Protein AF-A0A972UR49-F1 (afdb_monomer_lite)

Secondary structure (DSSP, 8-state):
-----HHHHHHHHHHH--SEE-----SSHHHHHHHHHHHTTTSEEEE-SSS-----TTTS-SS-EEEEPS--

Sequence (72 aa):
MWTMSHDELFEVLGQVKPMLVIPMHYGSLGGVDAFVARAQKRWKVRRHPDASINISFRNLPRRTEVLFLQGY

Radius of gyration: 12.27 Å; chains: 1; bounding box: 31×24×25 Å

Structure (mmCIF, N/CA/C/O backbone):
data_AF-A0A972UR49-F1
#
_entry.id   AF-A0A972UR49-F1
#
loop_
_atom_site.group_PDB
_atom_site.id
_atom_site.type_symbol
_atom_site.label_atom_id
_atom_site.label_alt_id
_atom_site.label_comp_id
_atom_site.label_asym_id
_atom_site.label_entity_id
_atom_site.label_seq_id
_atom_site.pdbx_PDB_ins_code
_atom_site.Cartn_x
_atom_site.Cartn_y
_atom_site.Cartn_z
_atom_site.occupancy
_atom_site.B_iso_or_equiv
_atom_site.auth_seq_id
_atom_site.auth_comp_id
_atom_site.auth_asym_id
_atom_site.auth_atom_id
_atom_site.pdbx_PDB_model_num
ATOM 1 N N . MET A 1 1 ? 9.571 10.312 -14.264 1.00 55.81 1 MET A N 1
ATOM 2 C CA . MET A 1 1 ? 8.341 9.782 -13.641 1.00 55.81 1 MET A CA 1
ATOM 3 C C . MET A 1 1 ? 8.010 10.672 -12.457 1.00 55.81 1 MET A C 1
ATOM 5 O O . MET A 1 1 ? 8.904 10.916 -11.663 1.00 55.81 1 MET A O 1
ATOM 9 N N . TRP A 1 2 ? 6.801 11.229 -12.398 1.00 62.38 2 TRP A N 1
ATOM 10 C CA . TRP A 1 2 ? 6.425 12.276 -11.437 1.00 62.38 2 TRP A CA 1
ATOM 11 C C . TRP A 1 2 ? 5.631 11.685 -10.268 1.00 62.38 2 TRP A C 1
ATOM 13 O O . TRP A 1 2 ? 4.420 11.856 -10.176 1.00 62.38 2 TRP A O 1
ATOM 23 N N . THR A 1 3 ? 6.305 10.929 -9.407 1.00 77.44 3 THR A N 1
ATOM 24 C CA . THR A 1 3 ? 5.724 10.349 -8.186 1.00 77.44 3 THR A CA 1
ATOM 25 C C . THR A 1 3 ? 6.583 10.728 -6.985 1.00 77.44 3 THR A C 1
ATOM 27 O O . THR A 1 3 ? 7.786 10.933 -7.143 1.00 77.44 3 THR A O 1
ATOM 30 N N . MET A 1 4 ? 5.982 10.799 -5.793 1.00 82.50 4 MET A N 1
ATOM 31 C CA . MET A 1 4 ? 6.724 10.994 -4.540 1.00 82.50 4 MET A CA 1
ATOM 32 C C . MET A 1 4 ? 7.781 9.902 -4.338 1.00 82.50 4 MET A C 1
ATOM 34 O O . MET A 1 4 ? 7.620 8.770 -4.808 1.00 82.50 4 MET A O 1
ATOM 38 N N . SER A 1 5 ? 8.840 10.225 -3.594 1.00 88.25 5 SER A N 1
ATOM 39 C CA . SER A 1 5 ? 9.776 9.211 -3.109 1.00 88.25 5 SER A CA 1
ATOM 40 C C . SER A 1 5 ? 9.100 8.289 -2.084 1.00 88.25 5 SER A C 1
ATOM 42 O O . SER A 1 5 ? 8.095 8.637 -1.460 1.00 88.25 5 SER A O 1
ATOM 44 N N . HIS A 1 6 ? 9.661 7.095 -1.864 1.00 88.19 6 HIS A N 1
ATOM 45 C CA . HIS A 1 6 ? 9.157 6.209 -0.811 1.00 88.19 6 HIS A CA 1
ATOM 46 C C . HIS A 1 6 ? 9.303 6.821 0.588 1.00 88.19 6 HIS A C 1
ATOM 48 O O . HIS A 1 6 ? 8.488 6.520 1.450 1.00 88.19 6 HIS A O 1
ATOM 54 N N . ASP A 1 7 ? 10.316 7.647 0.848 1.00 89.88 7 ASP A N 1
ATOM 55 C CA . ASP A 1 7 ? 10.490 8.242 2.178 1.00 89.88 7 ASP A CA 1
ATOM 56 C C . ASP A 1 7 ? 9.377 9.252 2.478 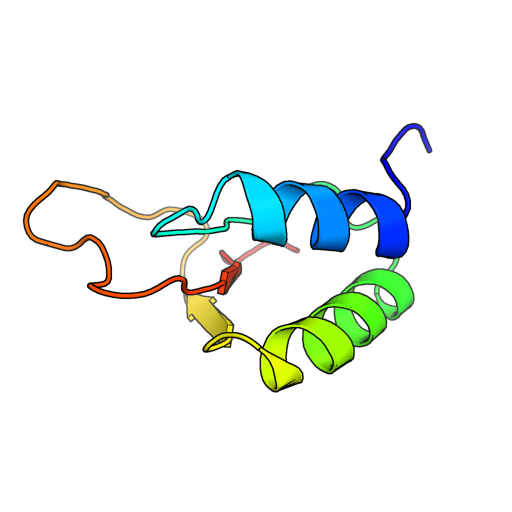1.00 89.88 7 ASP A C 1
ATOM 58 O O . ASP A 1 7 ? 8.682 9.105 3.485 1.00 89.88 7 ASP A O 1
ATOM 62 N N . GLU A 1 8 ? 9.114 10.171 1.546 1.00 91.19 8 GLU A N 1
ATOM 63 C CA . GLU A 1 8 ? 8.009 11.135 1.646 1.00 91.19 8 GLU A CA 1
ATOM 64 C C . GLU A 1 8 ? 6.652 10.425 1.744 1.00 91.19 8 GLU A C 1
ATOM 66 O O . GLU A 1 8 ? 5.832 10.744 2.605 1.00 91.19 8 GLU A O 1
ATOM 71 N N . LEU A 1 9 ? 6.423 9.402 0.912 1.00 91.56 9 LEU A N 1
ATOM 72 C CA . LEU A 1 9 ? 5.184 8.626 0.938 1.00 91.56 9 LEU A CA 1
ATOM 73 C C . LEU A 1 9 ? 4.941 7.994 2.315 1.00 91.56 9 LEU A C 1
ATOM 75 O O . LEU A 1 9 ? 3.831 8.047 2.842 1.00 91.56 9 LEU A O 1
ATOM 79 N N . PHE A 1 10 ? 5.962 7.383 2.914 1.00 93.44 10 PHE A N 1
ATOM 80 C CA . PHE A 1 10 ? 5.817 6.727 4.212 1.00 93.44 10 PHE A CA 1
ATOM 81 C C . PHE A 1 10 ? 5.663 7.712 5.372 1.00 93.44 10 PHE A C 1
ATOM 83 O O . PHE A 1 10 ? 5.011 7.363 6.360 1.00 93.44 10 PHE A O 1
ATOM 90 N N . GLU A 1 11 ? 6.236 8.909 5.269 1.00 94.50 11 GLU A N 1
ATOM 91 C CA . GLU A 1 11 ? 5.987 9.994 6.216 1.00 94.50 11 GLU A CA 1
ATOM 92 C C . GLU A 1 11 ? 4.515 10.423 6.170 1.00 94.50 11 GLU A C 1
ATOM 94 O O . GLU A 1 11 ? 3.831 10.389 7.197 1.00 94.50 11 GLU A O 1
ATOM 99 N N . VAL A 1 12 ? 3.991 10.701 4.972 1.00 94.00 12 VAL A N 1
ATOM 100 C CA . VAL A 1 12 ? 2.584 11.079 4.766 1.00 94.00 12 VAL A CA 1
ATOM 101 C C . VAL A 1 12 ? 1.639 9.995 5.282 1.00 94.00 12 VAL A C 1
ATOM 103 O O . VAL A 1 12 ? 0.698 10.283 6.022 1.00 94.00 12 VAL A O 1
ATOM 106 N N . LEU A 1 13 ? 1.899 8.726 4.960 1.00 94.31 13 LEU A N 1
ATOM 107 C CA . LEU A 1 13 ? 1.089 7.609 5.453 1.00 94.31 13 LEU A CA 1
ATOM 108 C C . LEU A 1 13 ? 1.114 7.498 6.990 1.00 94.31 13 LEU A C 1
ATOM 110 O O . LEU A 1 13 ? 0.107 7.121 7.593 1.00 94.31 13 LEU A O 1
ATOM 114 N N . GLY A 1 14 ? 2.230 7.855 7.634 1.00 93.75 14 GLY A N 1
ATOM 115 C CA . GLY A 1 14 ? 2.346 7.915 9.093 1.00 93.75 14 GLY 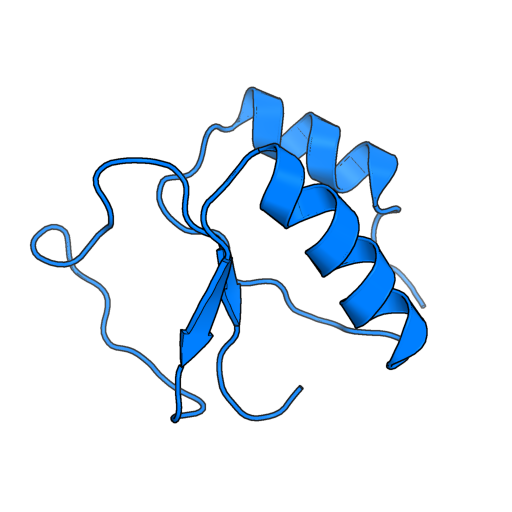A CA 1
ATOM 116 C C . GLY A 1 14 ? 1.522 9.039 9.734 1.00 93.75 14 GLY A C 1
ATOM 117 O O . GLY A 1 14 ? 1.022 8.870 10.849 1.00 93.75 14 GLY A O 1
ATOM 118 N N . GLN A 1 15 ? 1.344 10.154 9.026 1.00 95.94 15 GLN A N 1
ATOM 119 C 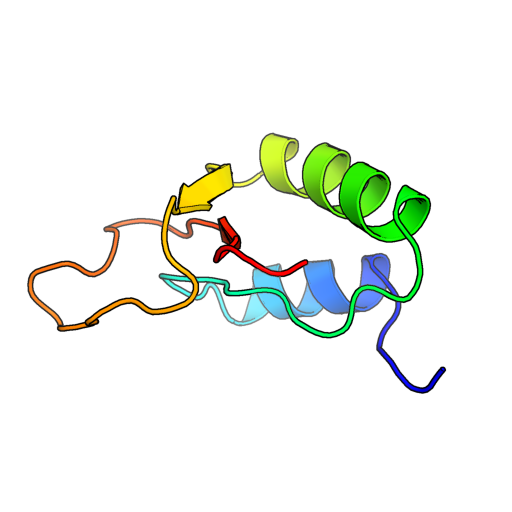CA . GLN A 1 15 ? 0.533 11.291 9.468 1.00 95.94 15 GLN A CA 1
ATOM 120 C C . GLN A 1 15 ? -0.965 11.042 9.245 1.00 95.94 15 GLN A C 1
ATOM 122 O O . GLN A 1 15 ? -1.759 11.188 10.173 1.00 95.94 15 GLN A O 1
ATOM 127 N N . VAL A 1 16 ? -1.343 10.609 8.037 1.00 96.12 16 VAL A N 1
ATOM 128 C CA . VAL A 1 16 ? -2.741 10.368 7.637 1.00 96.12 16 VAL A CA 1
ATOM 129 C C . VAL A 1 16 ? -3.348 9.183 8.386 1.00 96.12 16 VAL A C 1
ATOM 131 O O . VAL A 1 16 ? -4.537 9.199 8.697 1.00 96.12 16 VAL A O 1
ATOM 134 N N . LYS A 1 17 ? -2.542 8.153 8.681 1.00 94.44 17 LYS A N 1
ATOM 135 C CA . LYS A 1 17 ? -2.985 6.901 9.322 1.00 94.44 17 LYS A CA 1
ATOM 136 C C . LYS A 1 17 ? -4.204 6.285 8.610 1.00 94.44 17 LYS A C 1
ATOM 138 O O . LYS A 1 17 ? -5.225 6.020 9.249 1.00 94.44 17 LYS A O 1
ATOM 143 N N . PRO A 1 18 ? -4.128 6.052 7.285 1.00 96.38 18 PRO A N 1
ATOM 144 C CA . PRO A 1 18 ? -5.260 5.532 6.527 1.00 96.38 18 PRO A CA 1
ATOM 145 C C . PRO A 1 18 ? -5.617 4.114 6.977 1.00 96.38 18 PRO A C 1
ATOM 147 O O . PRO A 1 18 ? -4.746 3.348 7.387 1.00 96.38 18 PRO A O 1
ATOM 150 N N . MET A 1 19 ? -6.885 3.719 6.851 1.00 96.88 19 MET A N 1
ATOM 151 C CA . MET A 1 19 ? -7.265 2.321 7.088 1.00 96.88 19 MET A CA 1
ATOM 152 C C . MET A 1 19 ? -6.794 1.411 5.945 1.00 96.88 19 MET A C 1
ATOM 154 O O . MET A 1 19 ? -6.307 0.316 6.198 1.00 96.88 19 MET A O 1
ATOM 158 N N . LEU A 1 20 ? -6.857 1.875 4.696 1.00 96.81 20 LEU A N 1
ATOM 159 C CA . LEU A 1 20 ? -6.440 1.106 3.524 1.00 96.81 20 LEU A CA 1
ATOM 160 C C . LEU A 1 20 ? -5.530 1.947 2.626 1.00 96.81 20 LEU A C 1
ATOM 162 O O . LEU A 1 20 ? -5.856 3.087 2.307 1.00 96.81 20 LEU A O 1
ATOM 166 N N . VAL A 1 21 ? -4.413 1.363 2.201 1.00 96.06 21 VAL A N 1
ATOM 167 C CA . VAL A 1 21 ? -3.487 1.939 1.222 1.00 96.06 21 VAL A CA 1
ATOM 168 C C . VAL A 1 21 ? -3.514 1.069 -0.026 1.00 96.06 21 VAL A C 1
ATOM 170 O O . VAL A 1 21 ? -3.199 -0.116 0.052 1.00 96.06 21 VAL A O 1
ATOM 173 N N . ILE A 1 22 ? -3.860 1.657 -1.170 1.00 93.94 22 ILE A N 1
ATOM 174 C CA . ILE A 1 22 ? -3.794 1.004 -2.483 1.00 93.94 22 ILE A CA 1
ATOM 175 C C . ILE A 1 22 ? -2.721 1.742 -3.280 1.00 93.94 22 ILE A C 1
ATOM 177 O O . ILE A 1 22 ? -2.987 2.849 -3.755 1.00 93.94 22 ILE A O 1
ATOM 181 N N . PRO A 1 23 ? -1.487 1.218 -3.359 1.00 90.88 23 PRO A N 1
ATOM 182 C CA . PRO A 1 23 ? -0.445 1.906 -4.098 1.00 90.88 23 PRO A CA 1
ATOM 183 C C . PRO A 1 23 ? -0.763 1.87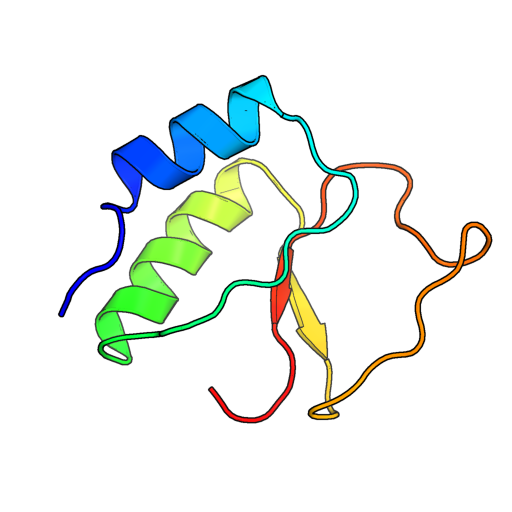6 -5.600 1.00 90.88 23 PRO A C 1
ATOM 185 O O . PRO A 1 23 ? -1.407 0.958 -6.103 1.00 90.88 23 PRO A O 1
ATOM 188 N N . MET A 1 24 ? -0.330 2.912 -6.310 1.00 84.44 24 MET A N 1
ATOM 189 C CA . MET A 1 24 ? -0.495 3.058 -7.756 1.00 84.44 24 MET A CA 1
ATOM 190 C C . MET A 1 24 ? 0.803 3.616 -8.351 1.00 84.44 24 MET A C 1
ATOM 192 O O . MET A 1 24 ? 1.612 4.195 -7.627 1.00 84.44 24 MET A O 1
ATOM 196 N N . HIS A 1 25 ? 0.982 3.463 -9.667 1.00 84.12 25 HIS A N 1
ATOM 197 C CA . HIS A 1 25 ? 2.137 3.962 -10.431 1.00 84.12 25 HIS A CA 1
ATOM 198 C C . HIS A 1 25 ? 3.493 3.371 -10.012 1.00 84.12 25 HIS A C 1
ATOM 200 O O . HIS A 1 25 ? 4.393 4.067 -9.546 1.00 84.12 25 HIS A O 1
ATOM 206 N N . TYR A 1 26 ? 3.676 2.076 -10.252 1.00 71.56 26 TYR A N 1
ATOM 207 C CA . TYR A 1 26 ? 4.953 1.407 -10.035 1.00 71.56 26 TYR A CA 1
ATOM 208 C C . TYR A 1 26 ? 5.871 1.641 -11.235 1.00 71.56 26 TYR A C 1
ATOM 210 O O . TYR A 1 26 ? 5.650 1.115 -12.319 1.00 71.56 26 TYR A O 1
ATOM 218 N N . GLY A 1 27 ? 6.893 2.479 -11.063 1.00 61.06 27 GLY A N 1
ATOM 219 C CA . GLY A 1 27 ? 7.800 2.840 -12.159 1.00 61.06 27 GLY A CA 1
ATOM 220 C C . GLY A 1 27 ? 8.712 1.721 -12.644 1.00 61.06 27 GLY A C 1
ATOM 221 O O . GLY A 1 27 ? 9.295 1.827 -13.717 1.00 61.06 27 GLY A O 1
ATOM 222 N N . SER A 1 28 ? 8.869 0.674 -11.834 1.00 65.56 28 SER A N 1
ATOM 223 C CA . SER A 1 28 ? 9.628 -0.541 -12.130 1.00 65.56 28 SER A CA 1
ATOM 224 C C . SER A 1 28 ? 9.311 -1.621 -11.089 1.00 65.56 28 SER A C 1
ATOM 226 O O . SER A 1 28 ? 8.918 -1.296 -9.963 1.00 65.56 28 SER A O 1
ATOM 228 N N . LEU A 1 29 ? 9.560 -2.893 -11.425 1.00 61.22 29 LEU A N 1
ATOM 229 C CA . LEU A 1 29 ? 9.452 -4.019 -10.483 1.00 61.22 29 LEU A CA 1
ATOM 230 C C . LEU A 1 29 ? 10.332 -3.818 -9.231 1.00 61.22 29 LEU A C 1
ATOM 232 O O . LEU A 1 29 ? 9.888 -4.082 -8.118 1.00 61.22 29 LEU A O 1
ATOM 236 N N . GLY A 1 30 ? 11.532 -3.241 -9.377 1.00 68.25 30 GLY A N 1
ATOM 237 C CA . GLY A 1 30 ? 12.407 -2.934 -8.237 1.00 68.25 30 GLY A CA 1
ATOM 238 C C . GLY A 1 30 ? 11.822 -1.901 -7.261 1.00 68.25 30 GLY A C 1
ATOM 239 O O . GLY A 1 30 ? 12.081 -1.964 -6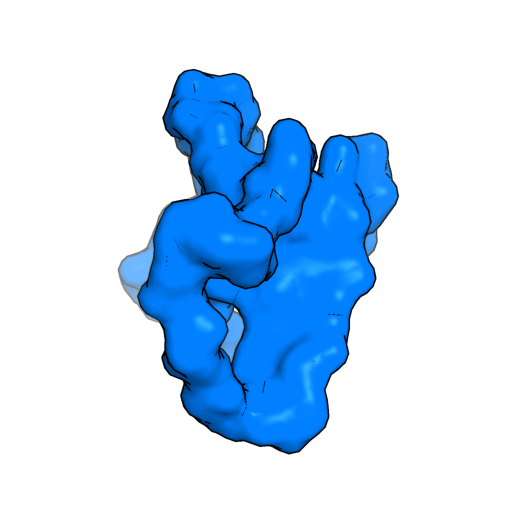.058 1.00 68.25 30 GLY A O 1
ATOM 240 N N . GLY A 1 31 ? 10.984 -0.977 -7.747 1.00 79.75 31 GLY A N 1
ATOM 241 C CA . GLY A 1 31 ? 10.255 -0.029 -6.898 1.00 79.75 31 GLY A CA 1
ATOM 242 C C . GLY A 1 31 ? 9.180 -0.709 -6.045 1.00 79.75 31 GLY A C 1
ATOM 243 O O . GLY A 1 31 ? 9.035 -0.389 -4.865 1.00 79.75 31 GLY A O 1
ATOM 244 N N . VAL A 1 32 ? 8.479 -1.696 -6.610 1.00 84.75 32 VAL A N 1
ATOM 245 C CA . VAL A 1 32 ? 7.464 -2.490 -5.898 1.00 84.75 32 VAL A CA 1
ATOM 246 C C . VAL A 1 32 ? 8.089 -3.219 -4.713 1.00 84.75 32 VAL A C 1
ATOM 248 O O . VAL A 1 32 ? 7.606 -3.089 -3.588 1.00 84.75 32 VAL A O 1
ATOM 251 N N . ASP A 1 33 ? 9.177 -3.954 -4.945 1.00 88.38 33 ASP A N 1
ATOM 252 C CA . ASP A 1 33 ? 9.816 -4.760 -3.902 1.00 88.38 33 ASP A CA 1
ATOM 253 C C . ASP A 1 33 ? 10.379 -3.886 -2.777 1.00 88.38 33 ASP A C 1
ATOM 255 O O . ASP A 1 33 ? 10.188 -4.185 -1.595 1.00 88.38 33 ASP A O 1
ATOM 259 N N . ALA A 1 34 ? 10.992 -2.749 -3.124 1.00 88.38 34 ALA A N 1
ATOM 260 C CA . ALA A 1 34 ? 11.482 -1.785 -2.144 1.00 88.38 34 ALA A CA 1
ATOM 261 C C . ALA A 1 34 ? 10.348 -1.199 -1.285 1.00 88.38 34 ALA A C 1
ATOM 263 O O . ALA A 1 34 ? 10.505 -1.052 -0.068 1.00 88.38 34 ALA A O 1
ATOM 264 N N . PHE A 1 35 ? 9.198 -0.887 -1.890 1.00 90.75 35 PHE A N 1
ATOM 265 C CA . PHE A 1 35 ? 8.020 -0.440 -1.153 1.00 90.75 35 PHE A CA 1
ATOM 266 C C . PHE A 1 35 ? 7.499 -1.543 -0.223 1.00 90.75 35 PHE A C 1
ATOM 268 O O . PHE A 1 35 ? 7.290 -1.291 0.964 1.00 90.75 35 PHE A O 1
ATOM 275 N N . VAL A 1 36 ? 7.328 -2.770 -0.729 1.00 92.44 36 VAL A N 1
ATOM 276 C CA . VAL A 1 36 ? 6.810 -3.910 0.049 1.00 92.44 36 VAL A CA 1
ATOM 277 C C . VAL A 1 36 ? 7.708 -4.203 1.248 1.00 92.44 36 VAL A C 1
ATOM 279 O O . VAL A 1 36 ? 7.205 -4.310 2.368 1.00 92.44 36 VAL A O 1
ATOM 282 N N . ALA A 1 37 ? 9.028 -4.245 1.049 1.00 93.06 37 ALA A N 1
ATOM 283 C CA . ALA A 1 37 ? 10.000 -4.497 2.110 1.00 93.06 37 ALA A CA 1
ATOM 284 C C . ALA A 1 37 ? 9.947 -3.445 3.232 1.00 93.06 37 ALA A C 1
ATOM 286 O O . ALA A 1 37 ? 10.194 -3.757 4.399 1.00 93.06 37 ALA A O 1
ATOM 287 N N . ARG A 1 38 ? 9.617 -2.189 2.907 1.00 92.94 38 ARG A N 1
ATOM 288 C CA . ARG A 1 38 ? 9.407 -1.123 3.900 1.00 92.94 38 ARG A CA 1
ATOM 289 C C . ARG A 1 38 ? 8.026 -1.217 4.550 1.00 92.94 38 ARG A C 1
ATOM 291 O O . ARG A 1 38 ? 7.921 -1.086 5.768 1.00 92.94 38 ARG A O 1
ATOM 298 N N . ALA A 1 39 ? 6.984 -1.481 3.763 1.00 94.38 39 ALA A N 1
ATOM 299 C CA . ALA A 1 39 ? 5.597 -1.556 4.215 1.00 94.38 39 ALA A CA 1
ATOM 300 C C . ALA A 1 39 ? 5.391 -2.682 5.227 1.00 94.38 39 ALA A C 1
ATOM 302 O O . ALA A 1 39 ? 4.809 -2.445 6.282 1.00 94.38 39 ALA A O 1
ATOM 303 N N . GLN A 1 40 ? 5.947 -3.867 4.964 1.00 95.44 40 GLN A N 1
ATOM 304 C CA . GLN A 1 40 ? 5.825 -5.035 5.841 1.00 95.44 40 GLN A CA 1
ATOM 305 C C . GLN A 1 40 ? 6.427 -4.824 7.238 1.00 95.44 40 GLN A C 1
ATOM 307 O O . GLN A 1 40 ? 6.038 -5.516 8.174 1.00 95.44 40 GLN A O 1
ATOM 312 N N . LYS A 1 41 ? 7.323 -3.842 7.417 1.00 95.06 41 LYS A N 1
ATOM 313 C CA . LYS A 1 41 ? 7.855 -3.473 8.741 1.00 95.06 41 LYS A CA 1
ATOM 314 C C . LYS A 1 41 ? 6.839 -2.730 9.615 1.00 95.06 41 LYS A C 1
ATOM 316 O O . LYS A 1 41 ? 7.045 -2.637 10.820 1.00 95.06 41 LYS A O 1
ATOM 321 N N . ARG A 1 42 ? 5.791 -2.143 9.022 1.00 94.38 42 ARG A N 1
ATOM 322 C CA . ARG A 1 42 ? 4.834 -1.246 9.701 1.00 94.38 42 ARG A CA 1
ATOM 323 C C . ARG A 1 42 ? 3.387 -1.718 9.599 1.00 94.38 42 ARG A C 1
ATOM 325 O O . ARG A 1 42 ? 2.631 -1.570 10.555 1.00 94.38 42 ARG A O 1
ATOM 332 N N . TRP A 1 43 ? 3.002 -2.272 8.454 1.00 96.25 43 TRP A N 1
ATOM 333 C CA . TRP A 1 43 ? 1.623 -2.614 8.126 1.00 96.25 43 TRP A CA 1
ATOM 334 C C . TRP A 1 43 ? 1.528 -3.998 7.504 1.00 96.25 43 TRP A C 1
ATOM 336 O O . TRP A 1 43 ? 2.469 -4.509 6.897 1.00 96.25 43 TRP A O 1
ATOM 346 N N . LYS A 1 44 ? 0.342 -4.596 7.612 1.00 96.75 44 LYS A N 1
ATOM 347 C CA . LYS A 1 44 ? 0.036 -5.829 6.894 1.00 96.75 44 LYS A CA 1
ATOM 348 C C . LYS A 1 44 ? -0.043 -5.519 5.402 1.00 96.75 44 LYS A C 1
ATOM 350 O O . LYS A 1 44 ? -0.785 -4.627 4.996 1.00 96.75 44 LYS A O 1
ATOM 355 N N . VAL A 1 45 ? 0.705 -6.272 4.601 1.00 95.88 45 VAL A N 1
ATOM 356 C CA . VAL A 1 45 ? 0.703 -6.155 3.139 1.00 95.88 45 VAL A CA 1
ATOM 357 C C . VAL A 1 45 ? 0.005 -7.367 2.544 1.00 95.88 45 VAL A C 1
ATOM 359 O O . VAL A 1 45 ? 0.326 -8.506 2.882 1.00 95.88 45 VAL A O 1
ATOM 362 N N . ARG A 1 46 ? -0.958 -7.119 1.661 1.00 94.81 46 ARG A N 1
ATOM 363 C CA . ARG A 1 46 ? -1.758 -8.136 0.982 1.00 94.81 46 ARG A CA 1
ATOM 364 C C . ARG A 1 46 ? -1.747 -7.920 -0.521 1.00 94.81 46 ARG A C 1
ATOM 366 O O . ARG A 1 46 ? -1.622 -6.793 -0.993 1.00 94.81 46 ARG A O 1
ATOM 373 N N . ARG A 1 47 ? -1.969 -9.010 -1.249 1.00 93.00 47 ARG A N 1
ATOM 374 C CA . ARG A 1 47 ? -2.259 -9.008 -2.682 1.00 93.00 47 ARG A CA 1
ATOM 375 C C . ARG A 1 47 ? -3.681 -9.516 -2.887 1.00 93.00 47 ARG A C 1
ATOM 377 O O . ARG A 1 47 ? -4.089 -10.467 -2.219 1.00 93.00 47 ARG A O 1
ATOM 384 N N . HIS A 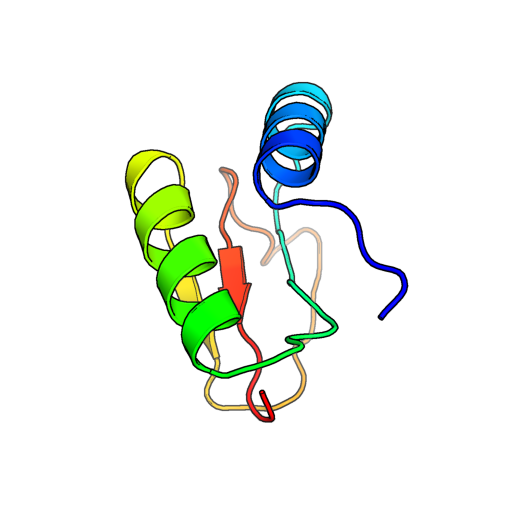1 48 ? -4.435 -8.843 -3.741 1.00 93.94 48 HIS A N 1
ATOM 385 C CA . HIS A 1 48 ? -5.758 -9.249 -4.181 1.00 93.94 48 HIS A CA 1
ATOM 386 C C . HIS A 1 48 ? -5.626 -9.979 -5.525 1.00 93.94 48 HIS A C 1
ATOM 388 O O . HIS A 1 48 ? -4.827 -9.541 -6.354 1.00 93.94 48 HIS A O 1
ATOM 394 N N . PRO A 1 49 ? -6.362 -11.081 -5.749 1.00 92.56 49 PRO A N 1
ATOM 395 C CA . PRO A 1 49 ? -6.293 -11.815 -7.010 1.00 92.56 49 PRO A CA 1
ATOM 396 C C . PRO A 1 49 ? -6.883 -11.037 -8.189 1.00 92.56 49 PRO A C 1
ATOM 398 O O . PRO A 1 49 ? -6.465 -11.282 -9.311 1.00 92.56 49 PRO A O 1
ATOM 401 N N . ASP A 1 50 ? -7.798 -10.098 -7.930 1.00 94.06 50 ASP A N 1
ATOM 402 C CA . ASP A 1 50 ? -8.482 -9.304 -8.957 1.00 94.06 50 ASP A CA 1
ATOM 403 C C . ASP A 1 50 ? -7.951 -7.868 -9.053 1.00 94.06 50 ASP A C 1
ATOM 405 O O . ASP A 1 50 ? -7.474 -7.293 -8.068 1.00 94.06 50 ASP A O 1
ATOM 409 N N . ALA A 1 51 ? -8.119 -7.254 -10.228 1.00 92.12 51 ALA A N 1
ATOM 410 C CA . ALA A 1 51 ? -7.778 -5.852 -10.499 1.00 92.12 51 ALA A CA 1
ATOM 411 C C . ALA A 1 51 ? -8.774 -4.843 -9.893 1.00 92.12 51 ALA A C 1
ATOM 413 O O . ALA A 1 51 ? -8.605 -3.632 -10.019 1.00 92.12 51 ALA A O 1
ATOM 414 N N . SER A 1 52 ? -9.833 -5.330 -9.243 1.00 93.50 52 SER A N 1
ATOM 415 C CA . SER A 1 52 ? -10.866 -4.501 -8.628 1.00 93.50 52 SER A CA 1
ATOM 416 C C . SER A 1 52 ? -11.310 -5.075 -7.288 1.00 93.50 52 SER A C 1
ATOM 418 O O . SER A 1 52 ? -11.189 -6.273 -7.035 1.00 93.50 52 SER A O 1
ATOM 420 N N . ILE A 1 53 ? -11.822 -4.199 -6.426 1.00 94.56 53 ILE A N 1
ATOM 421 C CA . ILE A 1 53 ? -12.412 -4.553 -5.135 1.00 94.56 53 ILE A CA 1
ATOM 422 C C . ILE A 1 53 ? -13.631 -3.680 -4.863 1.00 94.56 53 ILE A C 1
ATOM 424 O O . ILE A 1 53 ? -13.704 -2.535 -5.305 1.00 94.56 53 ILE A O 1
ATOM 428 N N . ASN A 1 54 ? -14.562 -4.205 -4.072 1.00 95.81 54 ASN A N 1
ATOM 429 C CA . ASN A 1 54 ? -15.641 -3.419 -3.489 1.00 95.81 54 ASN A CA 1
ATOM 430 C C . ASN A 1 54 ? -15.272 -3.050 -2.045 1.00 95.81 54 ASN A C 1
ATOM 432 O O . ASN A 1 54 ? -14.959 -3.932 -1.242 1.00 95.81 54 ASN A O 1
ATOM 436 N N . ILE A 1 55 ? -15.311 -1.761 -1.710 1.00 93.50 55 ILE A N 1
ATOM 437 C CA . ILE A 1 55 ? -14.999 -1.251 -0.372 1.00 93.50 55 ILE A CA 1
ATOM 438 C C . ILE A 1 55 ? -16.258 -0.638 0.245 1.00 93.50 55 ILE A C 1
ATOM 440 O O . ILE A 1 55 ? -16.992 0.109 -0.393 1.00 93.50 55 ILE A O 1
ATOM 444 N N . SER A 1 56 ? -16.471 -0.922 1.524 1.00 95.62 56 SER A N 1
ATOM 445 C CA . SER A 1 56 ? -17.512 -0.354 2.372 1.00 95.62 56 SER A CA 1
ATOM 446 C C . SER A 1 56 ? -17.006 -0.228 3.810 1.00 95.62 56 SER A C 1
ATOM 448 O O . SER A 1 56 ? -16.022 -0.857 4.202 1.00 95.62 56 SER A O 1
ATOM 450 N N . PHE A 1 57 ? -17.731 0.501 4.660 1.00 94.00 57 PHE A N 1
ATOM 451 C CA . PHE A 1 57 ? -17.428 0.546 6.097 1.00 94.00 57 PHE A CA 1
ATOM 452 C C . PHE A 1 57 ? -17.439 -0.830 6.775 1.00 94.00 57 PHE A C 1
ATOM 454 O O . PHE A 1 57 ? -16.778 -1.010 7.792 1.00 94.00 57 PHE A O 1
ATOM 461 N N . ARG A 1 58 ? -18.149 -1.816 6.210 1.00 94.50 58 ARG A N 1
ATOM 462 C CA . ARG A 1 58 ? -18.216 -3.175 6.761 1.00 94.50 58 ARG A CA 1
ATOM 463 C C . ARG A 1 58 ? -16.941 -3.985 6.512 1.00 94.50 58 ARG A C 1
ATOM 465 O O . ARG A 1 58 ? -16.623 -4.849 7.321 1.00 94.50 58 ARG A O 1
ATOM 472 N N . ASN A 1 59 ? -16.252 -3.753 5.394 1.00 91.81 59 ASN A N 1
ATOM 473 C CA . ASN A 1 59 ? -15.111 -4.572 4.966 1.00 91.81 59 ASN A CA 1
ATOM 474 C C . ASN A 1 59 ? -13.763 -3.830 4.996 1.00 91.81 59 ASN A C 1
ATOM 476 O O . ASN A 1 59 ? -12.738 -4.422 4.659 1.00 91.81 59 ASN A O 1
ATOM 480 N N . LEU A 1 60 ? -13.756 -2.567 5.433 1.00 95.25 60 LEU A N 1
ATOM 481 C CA . LEU A 1 60 ? -12.534 -1.828 5.724 1.00 95.25 60 LEU A CA 1
ATOM 482 C C . LEU A 1 60 ? -11.745 -2.512 6.858 1.00 95.25 60 LEU A C 1
ATOM 484 O O . LEU A 1 60 ? -12.331 -2.966 7.848 1.00 95.25 60 LEU A O 1
ATOM 488 N N . PRO A 1 61 ? -10.410 -2.593 6.745 1.00 95.56 61 PRO A N 1
ATOM 489 C CA . PRO A 1 61 ? -9.585 -3.166 7.795 1.00 95.56 61 PRO A CA 1
ATOM 490 C C . PRO A 1 61 ? -9.584 -2.265 9.037 1.00 95.56 61 PRO A C 1
ATOM 492 O O . PRO A 1 61 ? -9.679 -1.044 8.955 1.00 95.56 61 PRO A O 1
ATOM 495 N N . ARG A 1 62 ? -9.444 -2.876 10.219 1.00 92.69 62 ARG A N 1
ATOM 496 C CA . ARG A 1 62 ? -9.493 -2.162 11.515 1.00 92.69 62 ARG A CA 1
ATOM 497 C C . ARG A 1 62 ? -8.188 -1.434 11.862 1.00 92.69 62 ARG A C 1
ATOM 499 O O . ARG A 1 62 ? -8.131 -0.703 12.845 1.00 92.69 62 ARG A O 1
ATOM 506 N N . ARG A 1 63 ? -7.123 -1.698 11.106 1.00 93.38 63 ARG A N 1
ATOM 507 C CA . ARG A 1 63 ? -5.798 -1.070 11.186 1.00 93.38 63 ARG A CA 1
ATOM 508 C C . ARG A 1 63 ? -5.304 -0.854 9.763 1.00 93.38 63 ARG A C 1
ATOM 510 O O . ARG A 1 63 ? -5.790 -1.529 8.863 1.00 93.38 63 ARG A O 1
ATOM 517 N N . THR A 1 64 ? -4.336 0.040 9.579 1.00 96.88 64 THR A N 1
ATOM 518 C CA . THR A 1 64 ? -3.726 0.289 8.271 1.00 96.88 64 THR A CA 1
ATOM 519 C C . THR A 1 64 ? -3.255 -1.014 7.628 1.00 96.88 64 THR A C 1
ATOM 521 O O . THR A 1 64 ? -2.390 -1.709 8.169 1.00 96.88 64 THR A O 1
ATOM 524 N N . GLU A 1 65 ? -3.821 -1.332 6.467 1.00 97.25 65 GLU A N 1
ATOM 525 C CA . GLU A 1 65 ? -3.360 -2.409 5.594 1.00 97.25 65 GLU A CA 1
ATOM 526 C C . GLU A 1 65 ? -2.984 -1.836 4.229 1.00 97.25 65 GLU A C 1
ATOM 528 O O . GLU A 1 65 ? -3.630 -0.923 3.713 1.00 97.25 65 GLU A O 1
ATOM 533 N N . VAL A 1 66 ? -1.940 -2.400 3.630 1.00 96.50 66 VAL A N 1
ATOM 534 C CA . VAL A 1 66 ? -1.577 -2.147 2.239 1.00 96.50 66 VAL A CA 1
ATOM 535 C C . VAL A 1 66 ? -2.156 -3.269 1.392 1.00 96.50 66 VAL A C 1
ATOM 537 O O . VAL A 1 66 ? -1.877 -4.444 1.644 1.00 96.50 66 VAL A O 1
ATOM 540 N N . LEU A 1 67 ? -2.922 -2.913 0.368 1.00 95.75 67 LEU A N 1
ATOM 541 C CA . LEU A 1 67 ? -3.518 -3.851 -0.566 1.00 95.75 67 LEU A CA 1
ATOM 542 C C . LEU A 1 67 ? -3.072 -3.544 -1.989 1.00 95.75 67 LEU A C 1
ATOM 544 O O . LEU A 1 67 ? -3.361 -2.488 -2.540 1.00 95.75 67 LEU A O 1
ATOM 548 N N . PHE A 1 68 ? -2.399 -4.513 -2.583 1.00 93.88 68 PHE A N 1
ATOM 549 C CA . PHE A 1 68 ? -2.068 -4.518 -3.994 1.00 93.88 68 PHE A CA 1
ATOM 550 C C . PHE A 1 68 ? -3.178 -5.220 -4.778 1.00 93.88 68 PHE A C 1
ATOM 552 O O . PHE A 1 68 ? -3.512 -6.360 -4.456 1.00 93.88 68 PHE A O 1
ATOM 559 N N . LEU A 1 69 ? -3.751 -4.556 -5.778 1.00 92.44 69 LEU A N 1
ATOM 560 C CA . LEU A 1 69 ? -4.716 -5.155 -6.712 1.00 92.44 69 LEU A CA 1
ATOM 561 C C . LEU A 1 69 ? -3.979 -5.843 -7.858 1.00 92.44 69 LEU A C 1
ATOM 563 O O . LEU A 1 69 ? -2.834 -5.507 -8.091 1.00 92.44 69 LEU A O 1
ATOM 567 N N . GLN A 1 70 ? -4.584 -6.786 -8.576 1.00 84.44 70 GLN A N 1
ATOM 568 C CA . GLN A 1 70 ? -3.943 -7.400 -9.748 1.00 84.44 70 GLN A CA 1
ATOM 569 C C . GLN A 1 70 ? -3.681 -6.357 -10.856 1.00 84.44 70 GLN A C 1
ATOM 571 O O . GLN A 1 70 ? -4.477 -5.438 -11.036 1.00 84.44 70 GLN A O 1
ATOM 576 N N . GLY A 1 71 ? -2.602 -6.524 -11.629 1.00 76.19 71 GLY A N 1
ATOM 577 C CA . GLY A 1 71 ? -2.285 -5.660 -12.779 1.00 76.19 71 GLY A CA 1
ATOM 578 C C . GLY A 1 71 ? -1.165 -4.640 -12.547 1.00 76.19 71 GLY A C 1
ATOM 579 O O . GLY A 1 71 ? -1.100 -3.651 -13.274 1.00 76.19 71 GLY A O 1
ATOM 580 N N . TYR A 1 72 ? -0.298 -4.880 -11.559 1.00 65.19 72 TYR A N 1
ATOM 581 C CA . TYR A 1 72 ? 0.943 -4.135 -11.325 1.00 65.19 72 TYR A CA 1
ATOM 582 C C . TYR A 1 72 ? 2.182 -5.010 -11.480 1.00 65.19 72 TYR A C 1
ATOM 584 O O . TYR A 1 72 ? 2.057 -6.241 -11.281 1.00 65.19 72 TYR A O 1
#

pLDDT: mean 89.15, std 10.08, range [55.81, 97.25]

Foldseek 3Di:
DDDDDLVVVVVVCVVVQDLEAEDDDDVDPVSVVVNVVVCVVPAAEEEDAAQDDDDDPVPGHPGYYYYYYPDD